Protein AF-A0A1H7NEW4-F1 (afdb_monomer_lite)

Foldseek 3Di:
DDDPPPPDQKDDPCVPPNPDIDGDPVCPVVVVVVVVVVVVVVVVVVVVVVVVVVCPVVVVVVVVVVVVCVVVVVVVVVVVVVVVVVVVVVVVVVVVVVVVVVVVVVVVVVVVVVVVVVVVVVVVD

Secondary structure (DSSP, 8-state):
---TT---SEEE-TTTSTT-EEE-GGGHHHHHHHHHHHHHHHHHHHHHHHHHHGGGGHHHHHHHHHHHHHHHHHHHHHHHHHHHHHHHHHHHHHHHHHHHHHHHHHHHHHHHHHHHHHHHHHH--

Structure (mmCIF, N/CA/C/O backbone):
data_AF-A0A1H7NEW4-F1
#
_entry.id   AF-A0A1H7NEW4-F1
#
loop_
_atom_site.group_PDB
_atom_site.id
_atom_site.type_symbol
_atom_site.label_atom_id
_atom_site.label_alt_id
_atom_site.label_comp_id
_atom_site.label_asym_id
_atom_site.label_entity_id
_atom_site.label_seq_id
_atom_site.pdbx_PDB_ins_code
_atom_site.Cartn_x
_atom_site.Cartn_y
_atom_site.Cartn_z
_atom_site.occupancy
_atom_site.B_iso_or_equiv
_atom_site.auth_seq_id
_atom_site.auth_comp_id
_atom_site.auth_asym_id
_atom_site.auth_atom_id
_atom_site.pdbx_PDB_model_num
ATOM 1 N N . MET A 1 1 ? 34.143 -55.464 -35.289 1.00 39.97 1 MET A N 1
ATOM 2 C CA . MET A 1 1 ? 33.235 -55.155 -36.410 1.00 39.97 1 MET A CA 1
ATOM 3 C C . MET A 1 1 ? 32.327 -54.039 -35.940 1.00 39.97 1 MET A C 1
ATOM 5 O O . MET A 1 1 ? 31.467 -54.297 -35.111 1.00 39.97 1 MET A O 1
ATOM 9 N N . TYR A 1 2 ? 32.628 -52.803 -36.339 1.00 46.41 2 TYR A N 1
ATOM 10 C CA . TYR A 1 2 ? 31.727 -51.674 -36.127 1.00 46.41 2 TYR A CA 1
ATOM 11 C C . TYR A 1 2 ? 30.801 -51.611 -37.341 1.00 46.41 2 TYR A C 1
ATOM 13 O O . TYR A 1 2 ? 31.221 -51.892 -38.460 1.00 46.41 2 TYR A O 1
ATOM 21 N N . ASP A 1 3 ? 29.540 -51.370 -37.047 1.00 45.72 3 ASP A N 1
ATOM 22 C CA . ASP A 1 3 ? 28.376 -51.469 -37.909 1.00 45.72 3 ASP A CA 1
ATOM 23 C C . ASP A 1 3 ? 28.381 -50.394 -39.016 1.00 45.72 3 ASP A C 1
ATOM 25 O O . ASP A 1 3 ? 28.275 -49.202 -38.732 1.00 45.72 3 ASP A O 1
ATOM 29 N N . ASP A 1 4 ? 28.493 -50.820 -40.279 1.00 55.19 4 ASP A N 1
ATOM 30 C CA . ASP A 1 4 ? 28.420 -49.968 -41.480 1.00 55.19 4 ASP A CA 1
ATOM 31 C C . ASP A 1 4 ? 26.972 -49.564 -41.855 1.00 55.19 4 ASP A C 1
ATOM 33 O O . ASP A 1 4 ? 26.712 -49.093 -42.965 1.00 55.19 4 ASP A O 1
ATOM 37 N N . SER A 1 5 ? 25.989 -49.718 -40.960 1.00 53.22 5 SER A N 1
ATOM 38 C CA . SER A 1 5 ? 24.590 -49.371 -41.254 1.00 53.22 5 SER A CA 1
ATOM 39 C C . SER A 1 5 ? 24.184 -47.926 -40.934 1.00 53.22 5 SER A C 1
ATOM 41 O O . SER A 1 5 ? 23.043 -47.545 -41.208 1.00 53.22 5 SER A O 1
ATOM 43 N N . VAL A 1 6 ? 25.088 -47.054 -40.468 1.00 55.12 6 VAL A N 1
ATOM 44 C CA . VAL A 1 6 ? 24.775 -45.617 -40.355 1.00 55.12 6 VAL A CA 1
ATOM 45 C C . VAL A 1 6 ? 25.128 -44.907 -41.655 1.00 55.12 6 VAL A C 1
ATOM 47 O O . VAL A 1 6 ? 26.161 -44.266 -41.823 1.00 55.12 6 VAL A O 1
ATOM 50 N N . THR A 1 7 ? 24.221 -45.013 -42.617 1.00 56.47 7 THR A N 1
ATOM 51 C CA . THR A 1 7 ? 24.240 -44.171 -43.808 1.00 56.47 7 THR A CA 1
ATOM 52 C C . THR A 1 7 ? 23.950 -42.717 -43.407 1.00 56.47 7 THR A C 1
ATOM 54 O O . THR A 1 7 ? 22.801 -42.283 -43.340 1.00 56.47 7 THR A O 1
ATOM 57 N N . TYR A 1 8 ? 25.000 -41.951 -43.111 1.00 58.47 8 TYR A N 1
ATOM 58 C CA . TYR A 1 8 ? 24.876 -40.539 -42.751 1.00 58.47 8 TYR A CA 1
ATOM 59 C C . TYR A 1 8 ? 24.295 -39.716 -43.918 1.00 58.47 8 TYR A C 1
ATOM 61 O O . TYR A 1 8 ? 24.728 -39.821 -45.068 1.00 58.47 8 TYR A O 1
ATOM 69 N N . LEU A 1 9 ? 23.278 -38.901 -43.617 1.00 62.62 9 LEU A N 1
ATOM 70 C CA . LEU A 1 9 ? 22.496 -38.111 -44.584 1.00 62.62 9 LEU A CA 1
ATOM 71 C C . LEU A 1 9 ? 23.235 -36.853 -45.083 1.00 62.62 9 LEU A C 1
ATOM 73 O O . LEU A 1 9 ? 22.998 -36.399 -46.204 1.00 62.62 9 LEU A O 1
ATOM 77 N N . ILE A 1 10 ? 24.132 -36.312 -44.254 1.00 70.75 10 ILE A N 1
ATOM 78 C CA . ILE A 1 10 ? 25.036 -35.192 -44.539 1.00 70.75 10 ILE A CA 1
ATOM 79 C C . ILE A 1 10 ? 26.401 -35.580 -43.973 1.00 70.75 10 ILE A C 1
ATOM 81 O O . ILE A 1 10 ? 26.482 -35.996 -42.817 1.00 70.75 10 ILE A O 1
ATOM 85 N N . VAL A 1 11 ? 27.455 -35.454 -44.777 1.00 76.00 11 VAL A N 1
ATOM 86 C CA . VAL A 1 11 ? 28.830 -35.763 -44.363 1.00 76.00 11 VAL A CA 1
ATOM 87 C C . VAL A 1 11 ? 29.660 -34.485 -44.388 1.00 76.00 11 VAL A C 1
ATOM 89 O O . VAL A 1 11 ? 29.702 -33.781 -45.400 1.00 76.00 11 VAL A O 1
ATOM 92 N N . ASP A 1 12 ? 30.313 -34.185 -43.269 1.00 77.50 12 ASP A N 1
ATOM 93 C CA . ASP A 1 12 ? 31.279 -33.095 -43.170 1.00 77.50 12 ASP A CA 1
ATOM 94 C C . ASP A 1 12 ? 32.602 -33.524 -43.825 1.00 77.50 12 ASP A C 1
ATOM 96 O O . ASP A 1 12 ? 33.218 -34.509 -43.415 1.00 77.50 12 ASP A O 1
ATOM 100 N N . VAL A 1 13 ? 33.033 -32.796 -44.859 1.00 80.31 13 VAL A N 1
ATOM 101 C CA . VAL A 1 13 ? 34.325 -33.013 -45.534 1.00 80.31 13 VAL A CA 1
ATOM 102 C C . VAL A 1 13 ? 35.274 -31.826 -45.344 1.00 80.31 13 VAL A C 1
ATOM 104 O O . VAL A 1 13 ? 36.247 -31.666 -46.087 1.00 80.31 13 VAL A O 1
ATOM 107 N N . SER A 1 14 ? 35.023 -31.004 -44.319 1.00 78.50 14 SER A N 1
ATOM 108 C CA . SER A 1 14 ? 35.802 -29.806 -43.988 1.00 78.50 14 SER A CA 1
ATOM 109 C C . SER A 1 14 ? 37.271 -30.082 -43.674 1.00 78.50 14 SER A C 1
ATOM 111 O O . SER A 1 14 ? 38.104 -29.196 -43.860 1.00 78.50 14 SER A O 1
ATOM 113 N N . TYR A 1 15 ? 37.600 -31.322 -43.298 1.00 80.19 15 TYR A N 1
ATOM 114 C CA . TYR A 1 15 ? 38.972 -31.804 -43.119 1.00 80.19 15 TYR A CA 1
ATOM 115 C C . TYR A 1 15 ? 39.784 -31.838 -44.426 1.00 80.19 15 TYR A C 1
ATOM 117 O O . TYR A 1 15 ? 41.011 -31.803 -44.383 1.00 80.19 15 TYR A O 1
ATOM 125 N N . LYS A 1 16 ? 39.116 -31.917 -45.586 1.00 79.00 16 LYS A N 1
ATOM 126 C CA . LYS A 1 16 ? 39.744 -31.926 -46.917 1.00 79.00 16 LYS A CA 1
ATOM 127 C C . LYS A 1 16 ? 39.537 -30.608 -47.663 1.00 79.00 16 LYS A C 1
ATOM 129 O O . LYS A 1 16 ? 40.442 -30.157 -48.358 1.00 79.00 16 LYS A O 1
ATOM 13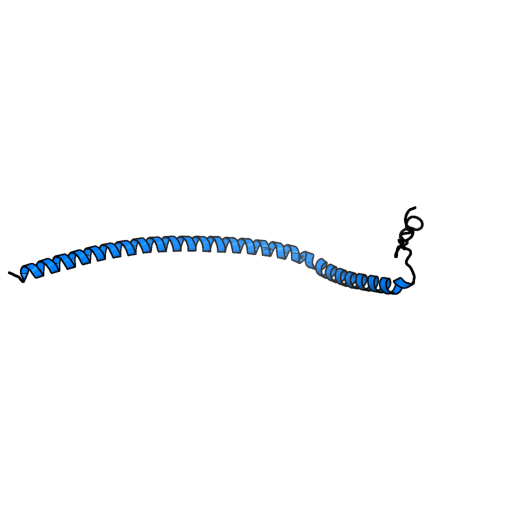4 N N . TYR A 1 17 ? 38.365 -29.988 -47.509 1.00 76.00 17 TYR A N 1
ATOM 135 C CA . TYR A 1 17 ? 38.018 -28.714 -48.144 1.00 76.00 17 TYR A CA 1
ATOM 136 C C . TYR A 1 17 ? 37.266 -27.818 -47.166 1.00 76.00 17 TYR A C 1
ATOM 138 O O . TYR A 1 17 ? 36.149 -28.135 -46.767 1.00 76.00 17 TYR A O 1
ATOM 146 N N . GLN A 1 18 ? 37.848 -26.678 -46.797 1.00 76.56 18 GLN A N 1
ATOM 147 C CA . GLN A 1 18 ? 37.292 -25.802 -45.766 1.00 76.56 18 GLN A CA 1
ATOM 148 C C . GLN A 1 18 ? 35.827 -25.417 -46.068 1.00 76.56 18 GLN A C 1
ATOM 150 O O . GLN A 1 18 ? 35.524 -24.899 -47.140 1.00 76.56 18 GLN A O 1
ATOM 155 N N . LYS A 1 19 ? 34.930 -25.629 -45.092 1.00 72.50 19 LYS A N 1
ATOM 156 C CA . LYS A 1 19 ? 33.480 -25.322 -45.154 1.00 72.50 19 LYS A CA 1
ATOM 157 C C . LYS A 1 19 ? 32.667 -26.133 -46.177 1.00 72.50 19 LYS A C 1
ATOM 159 O O . LYS A 1 19 ? 31.606 -25.679 -46.603 1.00 72.50 19 LYS A O 1
ATOM 164 N N . MET A 1 20 ? 33.131 -27.316 -46.572 1.00 77.44 20 MET A N 1
ATOM 165 C CA . MET A 1 20 ? 32.414 -28.162 -47.526 1.00 77.44 20 MET A CA 1
ATOM 166 C C . MET A 1 20 ? 31.650 -29.302 -46.833 1.00 77.44 20 MET A C 1
ATOM 168 O O . MET A 1 20 ? 32.210 -30.034 -46.020 1.00 77.44 20 MET A O 1
ATOM 172 N N . TYR A 1 21 ? 30.381 -29.473 -47.217 1.00 76.56 21 TYR A N 1
ATOM 173 C CA . TYR A 1 21 ? 29.500 -30.566 -46.793 1.00 76.56 21 TYR A CA 1
ATOM 174 C C . TYR A 1 21 ? 28.988 -31.323 -48.020 1.00 76.56 21 TYR A C 1
ATOM 176 O O . TYR A 1 21 ? 28.606 -30.703 -49.014 1.00 76.56 21 TYR A O 1
ATOM 184 N N . VAL A 1 22 ? 28.955 -32.654 -47.949 1.00 76.12 22 VAL A N 1
ATOM 185 C CA . VAL A 1 22 ? 28.419 -33.514 -49.013 1.00 76.12 22 VAL A CA 1
ATOM 186 C C . VAL A 1 22 ? 27.022 -33.984 -48.626 1.00 76.12 22 VAL A C 1
ATOM 188 O O . VAL A 1 22 ? 26.806 -34.493 -47.526 1.00 76.12 22 VAL A O 1
ATOM 191 N N . ILE A 1 23 ? 26.068 -33.812 -49.543 1.00 69.19 23 ILE A N 1
ATOM 192 C CA . ILE A 1 23 ? 24.650 -34.140 -49.351 1.00 69.19 23 ILE A CA 1
ATOM 193 C C . ILE A 1 23 ? 24.194 -35.019 -50.512 1.00 69.19 23 ILE A C 1
ATOM 195 O O . ILE A 1 23 ? 24.580 -34.799 -51.661 1.00 69.19 23 ILE A O 1
ATOM 199 N N . ARG A 1 24 ? 23.366 -36.026 -50.223 1.00 69.94 24 ARG A N 1
ATOM 200 C CA . ARG A 1 24 ? 22.832 -36.910 -51.265 1.00 69.94 24 ARG A CA 1
ATOM 201 C C . ARG A 1 24 ? 21.791 -36.180 -52.138 1.00 69.94 24 ARG A C 1
ATOM 203 O O . ARG A 1 24 ? 20.950 -35.470 -51.581 1.00 69.94 24 ARG A O 1
ATOM 210 N N . PRO A 1 25 ? 21.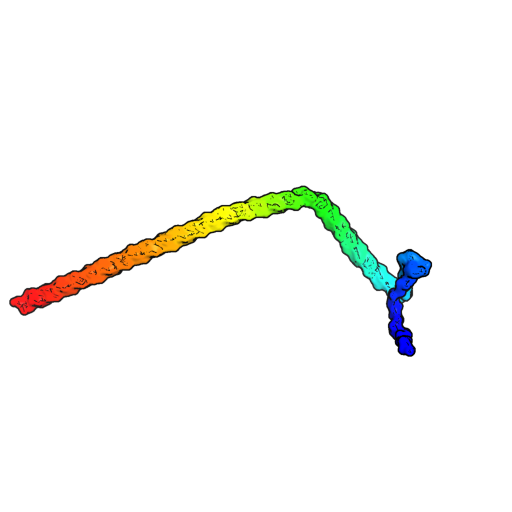777 -36.378 -53.472 1.00 64.81 25 PRO A N 1
ATOM 211 C CA . PRO A 1 25 ? 20.942 -35.594 -54.392 1.00 64.81 25 PRO A CA 1
ATOM 212 C C . PRO A 1 25 ? 19.439 -35.575 -54.071 1.00 64.81 25 PRO A C 1
ATOM 214 O O . PRO A 1 25 ? 18.782 -34.548 -54.228 1.00 64.81 25 PRO A O 1
ATOM 217 N N . GLN A 1 26 ? 18.892 -36.673 -53.547 1.00 65.31 26 GLN A N 1
ATOM 218 C CA . GLN A 1 26 ? 17.480 -36.791 -53.167 1.00 65.31 26 GLN A CA 1
ATOM 219 C C . GLN A 1 26 ? 17.046 -35.845 -52.026 1.00 65.31 26 GLN A C 1
ATOM 221 O O . GLN A 1 26 ? 15.853 -35.639 -51.825 1.00 65.31 26 GLN A O 1
ATOM 226 N N . PHE A 1 27 ? 17.992 -35.230 -51.306 1.00 59.31 27 PHE A N 1
ATOM 227 C CA . PHE A 1 27 ? 17.719 -34.278 -50.222 1.00 59.31 27 PHE A CA 1
ATOM 228 C C . PHE A 1 27 ? 17.939 -32.811 -50.615 1.00 59.31 27 PHE A C 1
ATOM 230 O O . PHE A 1 27 ? 17.785 -31.924 -49.775 1.00 59.31 27 PHE A O 1
ATOM 237 N N . ILE A 1 28 ? 18.230 -32.524 -51.888 1.00 67.75 28 ILE A N 1
ATOM 238 C CA . ILE A 1 28 ? 18.432 -31.149 -52.369 1.00 67.75 28 ILE A CA 1
ATOM 239 C C . ILE A 1 28 ? 17.152 -30.315 -52.218 1.00 67.75 28 ILE A C 1
ATOM 241 O O . ILE A 1 28 ? 17.212 -29.179 -51.754 1.00 67.75 28 ILE A O 1
ATOM 245 N N . ILE A 1 29 ? 15.982 -30.872 -52.547 1.00 69.25 29 ILE A N 1
ATOM 246 C CA . ILE A 1 29 ? 14.708 -30.139 -52.464 1.00 69.25 29 ILE A CA 1
ATOM 247 C C . ILE A 1 29 ? 14.347 -29.777 -51.005 1.00 69.25 29 ILE A C 1
ATOM 249 O O . ILE A 1 29 ? 14.101 -28.596 -50.737 1.00 69.25 29 ILE A O 1
ATOM 253 N N . PRO A 1 30 ? 14.393 -30.713 -50.030 1.00 67.12 30 PRO A N 1
ATOM 254 C CA . PRO A 1 30 ? 14.245 -30.380 -48.611 1.00 67.12 30 PRO A CA 1
ATOM 255 C C . PRO A 1 30 ? 15.278 -29.369 -48.101 1.00 67.12 30 PRO A C 1
ATOM 257 O O . PRO A 1 30 ? 14.920 -28.463 -47.349 1.00 67.12 30 PRO A O 1
ATOM 260 N N . LEU A 1 31 ? 16.538 -29.480 -48.534 1.00 68.25 31 LEU A N 1
ATOM 261 C CA . LEU A 1 31 ? 17.602 -28.555 -48.145 1.00 68.25 31 LEU A CA 1
ATOM 262 C C . LEU A 1 31 ? 17.325 -27.129 -48.637 1.00 68.25 31 LEU A C 1
ATOM 264 O O . LEU A 1 31 ? 17.445 -26.182 -47.863 1.00 68.25 31 LEU A O 1
ATOM 268 N N . ILE A 1 32 ? 16.909 -26.970 -49.896 1.00 71.62 32 ILE A N 1
ATOM 269 C CA . ILE A 1 32 ? 16.536 -25.668 -50.466 1.00 71.62 32 ILE A CA 1
ATOM 270 C C . ILE A 1 32 ? 15.331 -25.091 -49.722 1.00 71.62 32 ILE A C 1
ATOM 272 O O . ILE A 1 32 ? 15.325 -23.908 -49.386 1.00 71.62 32 ILE A O 1
ATOM 276 N N . SER A 1 33 ? 14.328 -25.914 -49.410 1.00 67.69 33 SER A N 1
ATOM 277 C CA . SER A 1 33 ? 13.166 -25.475 -48.633 1.00 67.69 33 SER A CA 1
ATOM 278 C C . SER A 1 33 ? 13.556 -25.030 -47.217 1.00 67.69 33 SER A C 1
ATOM 280 O O . SER A 1 33 ? 13.058 -24.016 -46.724 1.00 67.69 33 SER A O 1
ATOM 282 N N . PHE A 1 34 ? 14.473 -25.749 -46.565 1.00 71.12 34 PHE A N 1
ATOM 283 C CA . PHE A 1 34 ? 15.005 -25.385 -45.255 1.00 71.12 34 PHE A CA 1
ATOM 284 C C . PHE A 1 34 ? 15.784 -24.064 -45.308 1.00 71.12 34 PHE A C 1
ATOM 286 O O . PHE A 1 34 ? 15.492 -23.157 -44.528 1.00 71.12 34 PHE A O 1
ATOM 293 N N . LEU A 1 35 ? 16.698 -23.909 -46.275 1.00 74.75 35 LEU A N 1
ATOM 294 C CA . LEU A 1 35 ? 17.443 -22.665 -46.495 1.00 74.75 35 LEU A CA 1
ATOM 295 C C . LEU A 1 35 ? 16.512 -21.492 -46.803 1.00 74.75 35 LEU A C 1
ATOM 297 O O . LEU A 1 35 ? 16.698 -20.415 -46.249 1.00 74.75 35 LEU A O 1
ATOM 301 N N . ARG A 1 36 ? 15.485 -21.691 -47.636 1.00 69.75 36 ARG A N 1
ATOM 302 C CA . ARG A 1 36 ? 14.470 -20.673 -47.940 1.00 69.75 36 ARG A CA 1
ATOM 303 C C . ARG A 1 36 ? 13.759 -20.218 -46.671 1.00 69.75 36 ARG A C 1
ATOM 305 O O . ARG A 1 36 ? 13.647 -19.020 -46.432 1.00 69.75 36 ARG A O 1
ATOM 312 N N . ASN A 1 37 ? 13.298 -21.154 -45.846 1.00 64.75 37 ASN A N 1
ATOM 313 C CA . ASN A 1 37 ? 12.589 -20.828 -44.610 1.00 64.75 37 ASN A CA 1
ATOM 314 C C . ASN A 1 37 ? 13.513 -20.156 -43.582 1.00 64.75 37 ASN A C 1
ATOM 316 O O . ASN A 1 37 ? 13.096 -19.210 -42.915 1.00 64.75 37 ASN A O 1
ATOM 320 N N . ALA A 1 38 ? 14.774 -20.583 -43.486 1.00 67.12 38 ALA A N 1
ATOM 321 C CA . ALA A 1 38 ? 15.783 -19.939 -42.648 1.00 67.12 38 ALA A CA 1
ATOM 322 C C . ALA A 1 38 ? 16.130 -18.522 -43.144 1.00 67.12 38 ALA A C 1
ATOM 324 O O . ALA A 1 38 ? 16.225 -17.596 -42.341 1.00 67.12 38 ALA A O 1
ATOM 325 N N . ALA A 1 39 ? 16.248 -18.324 -44.460 1.00 71.00 39 ALA A N 1
ATOM 326 C CA . ALA A 1 39 ? 16.508 -17.025 -45.076 1.00 71.00 39 ALA A CA 1
ATOM 327 C C . ALA A 1 39 ? 15.325 -16.058 -44.912 1.00 71.00 39 ALA A C 1
ATOM 329 O O . ALA A 1 39 ? 15.539 -14.889 -44.604 1.00 71.00 39 ALA A O 1
ATOM 330 N N . LEU A 1 40 ? 14.083 -16.536 -45.047 1.00 72.12 40 LEU A N 1
ATOM 331 C CA . LEU A 1 40 ? 12.879 -15.735 -44.793 1.00 72.12 40 LEU A CA 1
ATOM 332 C C . LEU A 1 40 ? 12.803 -15.289 -43.328 1.00 72.12 40 LEU A C 1
ATOM 334 O O . LEU A 1 40 ? 12.594 -14.106 -43.068 1.00 72.12 40 LEU A O 1
ATOM 338 N N . LYS A 1 41 ? 13.077 -16.198 -42.381 1.00 66.62 41 LYS A N 1
ATOM 339 C CA . LYS A 1 41 ? 13.178 -15.862 -40.952 1.00 66.62 41 LYS A CA 1
ATOM 340 C C . LYS A 1 41 ? 14.327 -14.892 -40.663 1.00 66.62 41 LYS A C 1
ATOM 342 O O . LYS A 1 41 ? 14.170 -13.980 -39.863 1.00 66.62 41 LYS A O 1
ATOM 347 N N . SER A 1 42 ? 15.469 -15.041 -41.334 1.00 67.00 42 SER A N 1
ATOM 348 C CA . SER A 1 42 ? 16.613 -14.129 -41.199 1.00 67.00 42 SER A CA 1
ATOM 349 C C . SER A 1 42 ? 16.320 -12.734 -41.767 1.00 67.00 42 SER A C 1
ATOM 351 O O . SER A 1 42 ? 16.726 -11.735 -41.177 1.00 67.00 42 SER A O 1
ATOM 353 N N . LEU A 1 43 ? 15.573 -12.639 -42.872 1.00 66.19 43 LEU A N 1
ATOM 354 C CA . LEU A 1 43 ? 15.136 -11.369 -43.455 1.00 66.19 43 LEU A CA 1
ATOM 355 C C . LEU A 1 43 ? 14.141 -10.646 -42.541 1.00 66.19 43 LEU A C 1
ATOM 357 O O . LEU A 1 43 ? 14.246 -9.434 -42.360 1.00 66.19 43 LEU A O 1
ATOM 361 N N . GLU A 1 44 ? 13.204 -11.386 -41.953 1.00 66.81 44 GLU A N 1
ATOM 362 C CA . GLU A 1 44 ? 12.290 -10.872 -40.935 1.00 66.81 44 GLU A CA 1
ATOM 363 C C . GLU A 1 44 ? 13.062 -10.393 -39.699 1.00 66.81 44 GLU A C 1
ATOM 365 O O . GLU A 1 44 ? 12.885 -9.256 -39.272 1.00 66.81 44 GLU A O 1
ATOM 370 N N . TYR A 1 45 ? 14.010 -11.193 -39.208 1.00 53.81 45 TYR A N 1
ATOM 371 C CA . TYR A 1 45 ? 14.876 -10.835 -38.086 1.00 53.81 45 TYR A CA 1
ATOM 372 C C . TYR A 1 45 ? 15.724 -9.594 -38.382 1.00 53.81 45 TYR A C 1
ATOM 374 O O . TYR A 1 45 ? 15.848 -8.724 -37.532 1.00 53.81 45 TYR A O 1
ATOM 382 N N . LYS A 1 46 ? 16.252 -9.441 -39.603 1.00 62.56 46 LYS A N 1
ATOM 383 C CA . LYS A 1 46 ? 16.993 -8.243 -40.031 1.00 62.56 46 LYS A CA 1
ATOM 384 C C . LYS A 1 46 ? 16.091 -7.007 -40.114 1.00 62.56 46 LYS A C 1
ATOM 386 O O . LYS A 1 46 ? 16.528 -5.924 -39.737 1.00 62.56 46 LYS A O 1
ATOM 391 N N . LYS A 1 47 ? 14.839 -7.153 -40.567 1.00 64.44 47 LYS A N 1
ATOM 392 C CA . LYS A 1 47 ? 13.836 -6.072 -40.538 1.00 64.44 47 LYS A CA 1
ATOM 393 C C . LYS A 1 47 ? 13.479 -5.675 -39.103 1.00 64.44 47 LYS A C 1
ATOM 395 O O . LYS A 1 47 ? 13.445 -4.483 -38.812 1.00 64.44 47 LYS A O 1
ATOM 400 N N . GLN A 1 48 ? 13.299 -6.648 -38.209 1.00 59.81 48 GLN A N 1
ATOM 401 C CA . GLN A 1 48 ? 13.106 -6.405 -36.777 1.00 59.81 48 GLN A CA 1
ATOM 402 C C . GLN A 1 48 ? 14.337 -5.722 -36.167 1.00 59.81 48 GLN A C 1
ATOM 404 O O . GLN A 1 48 ? 14.190 -4.744 -35.450 1.00 59.81 48 GLN A O 1
ATOM 409 N N . LEU A 1 49 ? 15.555 -6.137 -36.527 1.00 59.19 49 LEU A N 1
ATOM 410 C CA . LEU A 1 49 ? 16.797 -5.524 -36.046 1.00 59.19 49 LEU A CA 1
ATOM 411 C C . LEU A 1 49 ? 16.950 -4.065 -36.492 1.00 59.19 49 LEU A C 1
ATOM 413 O O . LEU A 1 49 ? 17.448 -3.252 -35.724 1.00 59.19 49 LEU A O 1
ATOM 417 N N . LEU A 1 50 ? 16.510 -3.715 -37.704 1.00 58.59 50 LEU A N 1
ATOM 418 C CA . LEU A 1 50 ? 16.489 -2.328 -38.190 1.00 58.59 50 LEU A CA 1
ATOM 419 C C . LEU A 1 50 ? 15.411 -1.484 -37.486 1.00 58.59 50 LEU A C 1
ATOM 421 O O . LEU A 1 50 ? 15.652 -0.316 -37.191 1.00 58.59 50 LEU A O 1
ATOM 425 N N . MET A 1 51 ? 14.260 -2.078 -37.145 1.00 58.88 51 MET A N 1
ATOM 426 C CA . MET A 1 51 ? 13.265 -1.463 -36.253 1.00 58.88 51 MET A CA 1
ATOM 427 C C . MET A 1 51 ? 13.832 -1.237 -34.842 1.00 58.88 51 MET A C 1
ATOM 429 O O . MET A 1 51 ? 13.660 -0.161 -34.281 1.00 58.88 51 MET A O 1
ATOM 433 N N . VAL A 1 52 ? 14.575 -2.208 -34.305 1.00 56.88 52 VAL A N 1
ATOM 434 C CA . VAL A 1 52 ? 15.211 -2.161 -32.977 1.00 56.88 52 VAL A CA 1
ATOM 435 C C . VAL A 1 52 ? 16.423 -1.220 -32.943 1.00 56.88 52 VAL A C 1
ATOM 437 O O . VAL A 1 52 ? 16.697 -0.587 -31.930 1.00 56.88 52 VAL A O 1
ATOM 440 N N . GLN A 1 53 ? 17.148 -1.035 -34.047 1.00 54.91 53 GLN A N 1
ATOM 441 C CA . GLN A 1 53 ? 18.236 -0.051 -34.109 1.00 54.91 53 GLN A CA 1
ATOM 442 C C . GLN A 1 53 ? 17.723 1.398 -34.040 1.00 54.91 53 GLN A C 1
ATOM 444 O O . GLN A 1 53 ? 18.407 2.241 -33.460 1.00 54.91 53 GLN A O 1
ATOM 449 N N . ASN A 1 54 ? 16.497 1.668 -34.504 1.00 54.59 54 ASN A N 1
ATOM 450 C CA . ASN A 1 54 ? 15.792 2.929 -34.232 1.00 54.59 54 ASN A CA 1
ATOM 451 C C . ASN A 1 54 ? 15.293 3.047 -32.769 1.00 54.59 54 ASN A C 1
ATOM 453 O O . ASN A 1 54 ? 14.954 4.144 -32.335 1.00 54.59 54 ASN A O 1
ATOM 457 N N . GLN A 1 55 ? 15.296 1.960 -31.981 1.00 51.50 55 GLN A N 1
ATOM 458 C CA . GLN A 1 55 ? 14.863 1.913 -30.570 1.00 51.50 55 GLN A CA 1
ATOM 459 C C . GLN A 1 55 ? 15.977 2.199 -29.545 1.00 51.50 55 GLN A C 1
ATOM 461 O O . GLN A 1 55 ? 15.750 2.075 -28.343 1.00 51.50 55 GLN A O 1
ATOM 466 N N . LYS A 1 56 ? 17.179 2.645 -29.942 1.00 52.03 56 LYS A N 1
ATOM 467 C CA . LYS A 1 56 ? 18.172 3.122 -28.951 1.00 52.03 56 LYS A CA 1
ATOM 468 C C . LYS A 1 56 ? 17.701 4.356 -28.159 1.00 52.03 56 LYS A C 1
ATOM 470 O O . LYS A 1 56 ? 18.201 4.583 -27.065 1.00 52.03 56 LYS A O 1
ATOM 475 N N . ALA A 1 57 ? 16.716 5.102 -28.664 1.00 52.69 57 ALA A N 1
ATOM 476 C CA . ALA A 1 57 ? 16.022 6.165 -27.928 1.00 52.69 57 ALA A CA 1
ATOM 477 C C . ALA A 1 57 ? 14.869 5.652 -27.025 1.00 52.69 57 ALA A C 1
ATOM 479 O O . ALA A 1 57 ? 14.342 6.400 -26.203 1.00 52.69 57 ALA A O 1
ATOM 480 N N . ASP A 1 58 ? 14.479 4.380 -27.151 1.00 54.25 58 ASP A N 1
ATOM 481 C CA . ASP A 1 58 ? 13.301 3.798 -26.490 1.00 54.25 58 ASP A CA 1
ATOM 482 C C . ASP A 1 58 ? 13.658 3.118 -25.153 1.00 54.25 58 ASP A C 1
ATOM 484 O O . ASP A 1 58 ? 12.903 3.193 -24.189 1.00 54.25 58 ASP A O 1
ATOM 488 N N . LEU A 1 59 ? 14.866 2.548 -25.026 1.00 55.75 59 LEU A N 1
ATOM 489 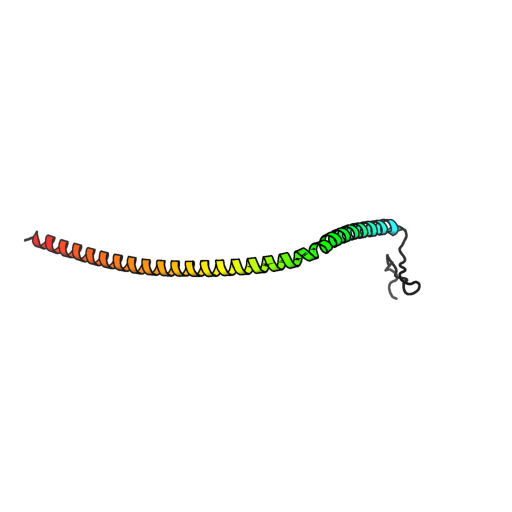C CA . LEU A 1 59 ? 15.314 1.927 -23.770 1.00 55.75 59 LEU A CA 1
ATOM 490 C C . LEU A 1 59 ? 15.448 2.947 -22.626 1.00 55.75 59 LEU A C 1
ATOM 492 O O . LEU A 1 59 ? 14.974 2.697 -21.522 1.00 55.75 59 LEU A O 1
ATOM 496 N N . THR A 1 60 ? 16.022 4.124 -22.891 1.00 67.19 60 THR A N 1
ATOM 497 C CA . THR A 1 60 ? 16.123 5.203 -21.891 1.00 67.19 60 THR A CA 1
ATOM 498 C C . THR A 1 60 ? 14.744 5.751 -21.517 1.00 67.19 60 THR A C 1
ATOM 500 O O . THR A 1 60 ? 14.485 6.046 -20.352 1.00 67.19 60 THR A O 1
ATOM 503 N N . THR A 1 61 ? 13.825 5.845 -22.483 1.00 68.12 61 THR A N 1
ATOM 504 C CA . THR A 1 61 ? 12.424 6.222 -22.231 1.00 68.12 61 THR A CA 1
ATOM 505 C C . THR A 1 61 ? 11.728 5.192 -21.341 1.00 68.12 61 THR A C 1
ATOM 507 O O . THR A 1 61 ? 11.047 5.559 -20.386 1.00 68.12 61 THR A O 1
ATOM 510 N N . PHE A 1 62 ? 11.944 3.903 -21.597 1.00 66.81 62 PHE A N 1
ATOM 511 C CA . PHE A 1 62 ? 11.399 2.814 -20.794 1.00 66.81 62 PHE A CA 1
ATOM 512 C C . PHE A 1 62 ? 11.954 2.797 -19.364 1.00 66.81 62 PHE A C 1
ATOM 514 O O . PHE A 1 62 ? 11.176 2.709 -18.415 1.00 66.81 62 PHE A O 1
ATOM 521 N N . GLU A 1 63 ? 13.271 2.939 -19.189 1.00 68.75 63 GLU A N 1
ATOM 522 C CA . GLU A 1 63 ? 13.903 3.024 -17.866 1.00 68.75 63 GLU A CA 1
ATOM 523 C C . GLU A 1 63 ? 13.378 4.225 -17.068 1.00 68.75 63 GLU A C 1
ATOM 525 O O . GLU A 1 63 ? 13.002 4.076 -15.903 1.00 68.75 63 GLU A O 1
ATOM 530 N N . ASN A 1 64 ? 13.249 5.392 -17.708 1.00 77.81 64 ASN A N 1
ATOM 531 C CA . ASN A 1 64 ? 12.671 6.582 -17.082 1.00 77.81 64 ASN A CA 1
ATOM 532 C C . ASN A 1 64 ? 11.203 6.365 -16.684 1.00 77.81 64 ASN A C 1
ATOM 534 O O . ASN A 1 64 ? 10.821 6.667 -15.553 1.00 77.81 64 ASN A O 1
ATOM 538 N N . ASN A 1 65 ? 10.390 5.774 -17.564 1.00 73.00 65 ASN A N 1
ATOM 539 C CA . ASN A 1 65 ? 8.989 5.459 -17.276 1.00 73.00 65 ASN A CA 1
ATOM 540 C C . ASN A 1 65 ? 8.847 4.458 -16.120 1.00 73.00 65 ASN A C 1
ATOM 542 O O . ASN A 1 65 ? 7.959 4.611 -15.280 1.00 73.00 65 ASN A O 1
ATOM 546 N N . LEU A 1 66 ? 9.736 3.463 -16.036 1.00 73.88 66 LEU A N 1
ATOM 547 C CA . LEU A 1 66 ? 9.775 2.504 -14.931 1.00 73.88 66 LEU A CA 1
ATOM 548 C C . LEU A 1 66 ? 10.112 3.174 -13.600 1.00 73.88 66 LEU A C 1
ATOM 550 O O . LEU A 1 66 ? 9.482 2.872 -12.586 1.00 73.88 66 LEU A O 1
ATOM 554 N N . VAL A 1 67 ? 11.078 4.094 -13.591 1.00 77.94 67 VAL A N 1
ATOM 555 C CA . VAL A 1 67 ? 11.434 4.862 -12.391 1.00 77.94 67 VAL A CA 1
ATOM 556 C C . VAL A 1 67 ? 10.262 5.740 -11.950 1.00 77.94 67 VAL A C 1
ATOM 558 O O . VAL A 1 67 ? 9.898 5.727 -10.773 1.00 77.94 67 VAL A O 1
ATOM 561 N N . THR A 1 68 ? 9.614 6.444 -12.881 1.00 81.25 68 THR A N 1
ATOM 562 C CA . THR A 1 68 ? 8.433 7.264 -12.585 1.00 81.25 68 THR A CA 1
ATOM 563 C C . THR A 1 68 ? 7.276 6.424 -12.050 1.00 81.25 68 THR A C 1
ATOM 565 O O . THR A 1 68 ? 6.673 6.802 -11.045 1.00 81.25 68 THR A O 1
ATOM 568 N N . PHE A 1 69 ? 6.995 5.268 -12.660 1.00 77.00 69 PHE A N 1
ATOM 569 C CA . PHE A 1 69 ? 5.975 4.333 -12.184 1.00 77.00 69 PHE A CA 1
ATOM 570 C C . PHE A 1 69 ? 6.296 3.804 -10.787 1.00 77.00 69 PHE A C 1
ATOM 572 O O . PHE A 1 69 ? 5.442 3.824 -9.907 1.00 77.00 69 PHE A O 1
ATOM 579 N N . LYS A 1 70 ? 7.536 3.363 -10.548 1.00 78.56 70 LYS A N 1
ATOM 580 C CA . LYS A 1 70 ? 7.958 2.864 -9.237 1.00 78.56 70 LYS A CA 1
ATOM 581 C C . LYS A 1 70 ? 7.755 3.927 -8.158 1.00 78.56 70 LYS A C 1
ATOM 583 O O . LYS A 1 70 ? 7.212 3.623 -7.099 1.00 78.56 70 LYS A O 1
ATOM 588 N N . ASN A 1 71 ? 8.155 5.168 -8.427 1.00 81.38 71 ASN A N 1
ATOM 589 C CA . ASN A 1 71 ? 8.036 6.261 -7.465 1.00 81.38 71 ASN A CA 1
ATOM 590 C C . ASN A 1 71 ? 6.570 6.627 -7.186 1.00 81.38 71 ASN A C 1
ATOM 592 O O . ASN A 1 71 ? 6.188 6.775 -6.024 1.00 81.38 71 ASN A O 1
ATOM 596 N N . SER A 1 72 ? 5.733 6.731 -8.225 1.00 74.81 72 SER A N 1
ATOM 597 C CA . SER A 1 72 ? 4.307 7.042 -8.060 1.00 74.81 72 SER A CA 1
ATOM 598 C C . SER A 1 72 ? 3.542 5.906 -7.376 1.00 74.81 72 SER A C 1
ATOM 600 O O . SER A 1 72 ? 2.692 6.163 -6.518 1.00 74.81 72 SER A O 1
ATOM 602 N N . PHE A 1 73 ? 3.887 4.655 -7.685 1.00 76.25 73 PHE A N 1
ATOM 603 C CA . PHE A 1 73 ? 3.329 3.472 -7.044 1.00 76.25 73 PHE A CA 1
ATOM 604 C C . PHE A 1 73 ? 3.682 3.419 -5.556 1.00 76.25 73 PHE A C 1
ATOM 606 O O . PHE A 1 73 ? 2.781 3.279 -4.734 1.00 76.25 73 PHE A O 1
ATOM 613 N N . LEU A 1 74 ? 4.960 3.592 -5.192 1.00 75.31 74 LEU A N 1
ATOM 614 C CA . LEU A 1 74 ? 5.395 3.587 -3.789 1.00 75.31 74 LEU A CA 1
ATOM 615 C C . LEU A 1 74 ? 4.713 4.692 -2.978 1.00 75.31 74 LEU A C 1
ATOM 617 O O . LEU A 1 74 ? 4.209 4.430 -1.889 1.00 75.31 74 LEU A O 1
ATOM 621 N N . TYR A 1 75 ? 4.630 5.906 -3.527 1.00 83.81 75 TYR A N 1
ATOM 622 C CA . TYR A 1 75 ? 3.930 7.013 -2.876 1.00 83.81 75 TYR A CA 1
ATOM 623 C C . TYR A 1 75 ? 2.441 6.708 -2.652 1.00 83.81 75 TYR A C 1
ATOM 625 O O . TYR A 1 75 ? 1.906 6.907 -1.560 1.00 83.81 75 TYR A O 1
ATOM 633 N N . THR A 1 76 ? 1.769 6.186 -3.680 1.00 59.72 76 THR A N 1
ATOM 634 C CA . THR A 1 76 ? 0.346 5.830 -3.601 1.00 59.72 76 THR A CA 1
ATOM 635 C C . THR A 1 76 ? 0.112 4.694 -2.606 1.00 59.72 76 THR A C 1
ATOM 637 O O . THR A 1 76 ? -0.840 4.748 -1.827 1.00 59.72 76 THR A O 1
ATOM 640 N N . TYR A 1 77 ? 0.998 3.698 -2.588 1.00 70.75 77 TYR A N 1
ATOM 641 C CA . TYR A 1 77 ? 0.948 2.567 -1.670 1.00 70.75 77 TYR A CA 1
ATOM 642 C C . TYR A 1 77 ? 1.109 3.001 -0.210 1.00 70.75 77 TYR A C 1
ATOM 644 O O . TYR A 1 77 ? 0.271 2.650 0.618 1.00 70.75 77 TYR A O 1
ATOM 652 N N . GLU A 1 78 ? 2.125 3.807 0.112 1.00 73.75 78 GLU A N 1
ATOM 653 C CA . GLU A 1 78 ? 2.332 4.298 1.481 1.00 73.75 78 GLU A CA 1
ATOM 654 C C . GLU A 1 78 ? 1.148 5.152 1.961 1.00 73.75 78 GLU A C 1
ATOM 656 O O . GLU A 1 78 ? 0.669 4.986 3.085 1.00 73.75 78 GLU A O 1
ATOM 661 N N . ASN A 1 79 ? 0.590 5.997 1.087 1.00 76.62 79 ASN A N 1
ATOM 662 C CA . ASN A 1 79 ? -0.615 6.765 1.400 1.00 76.62 79 ASN A CA 1
ATOM 663 C C . ASN A 1 79 ? -1.835 5.868 1.657 1.00 76.62 79 ASN A C 1
ATOM 665 O O . ASN A 1 79 ? -2.587 6.106 2.605 1.00 76.62 79 ASN A O 1
ATOM 669 N N . ALA A 1 80 ? -2.050 4.846 0.826 1.00 60.47 80 ALA A N 1
ATOM 670 C CA . ALA A 1 80 ? -3.149 3.900 1.000 1.00 60.47 80 ALA A CA 1
ATOM 671 C C . ALA A 1 80 ? -2.993 3.089 2.294 1.00 60.47 80 ALA A C 1
ATOM 673 O O . ALA A 1 80 ? -3.955 2.945 3.046 1.00 60.47 80 ALA A O 1
ATOM 674 N N . LYS A 1 81 ? -1.772 2.634 2.597 1.00 68.69 81 LYS A N 1
ATOM 675 C CA . LYS A 1 81 ? -1.431 1.926 3.834 1.00 68.69 81 LYS A CA 1
ATOM 676 C C . LYS A 1 81 ? -1.710 2.782 5.068 1.00 68.69 81 LYS A C 1
ATOM 678 O O . LYS A 1 81 ? -2.341 2.302 6.006 1.00 68.69 81 LYS A O 1
ATOM 683 N N . LYS A 1 82 ? -1.301 4.054 5.055 1.00 82.31 82 LYS A N 1
ATOM 684 C CA . LYS A 1 82 ? -1.579 4.991 6.150 1.00 82.31 82 LYS A CA 1
ATOM 685 C C . LYS A 1 82 ? -3.083 5.171 6.369 1.00 82.31 82 LYS A C 1
ATOM 687 O O . LYS A 1 82 ? -3.550 5.011 7.491 1.00 82.31 82 LYS A O 1
ATOM 692 N N . LYS A 1 83 ? -3.848 5.428 5.302 1.00 72.75 83 LYS A N 1
ATOM 693 C CA . LYS A 1 83 ? -5.314 5.562 5.383 1.00 72.75 83 LYS A CA 1
ATOM 694 C C . LYS A 1 83 ? -5.994 4.285 5.874 1.00 72.75 83 LYS A C 1
ATOM 696 O O . LYS A 1 83 ? -6.977 4.360 6.602 1.00 72.75 83 LYS A O 1
ATOM 701 N N . HIS A 1 84 ? -5.481 3.121 5.479 1.00 60.53 84 HIS A N 1
ATOM 702 C CA . HIS A 1 84 ? -5.981 1.841 5.962 1.00 60.53 84 HIS A CA 1
ATOM 703 C C . HIS A 1 84 ? -5.778 1.705 7.475 1.00 60.53 84 HIS A C 1
ATOM 705 O O . HIS A 1 84 ? -6.731 1.391 8.179 1.00 60.53 84 HIS A O 1
ATOM 711 N N . GLN A 1 85 ? -4.584 2.025 7.985 1.00 77.69 85 GLN A N 1
ATOM 712 C CA . GLN A 1 85 ? -4.320 2.006 9.425 1.00 77.69 85 GLN A CA 1
ATOM 713 C C . GLN A 1 85 ? -5.203 3.004 10.186 1.00 77.69 85 GLN A C 1
ATOM 715 O O . GLN A 1 85 ? -5.812 2.641 11.184 1.00 77.69 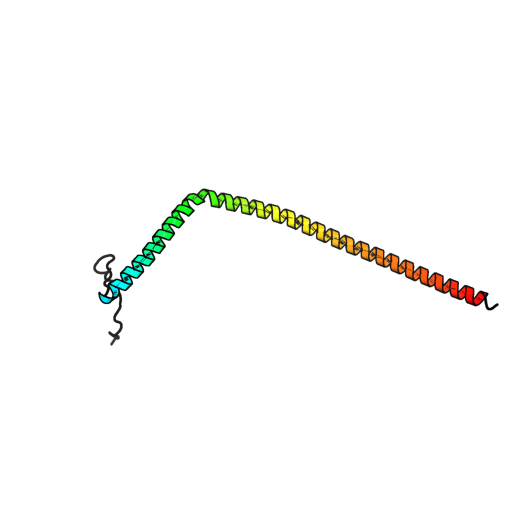85 GLN A O 1
ATOM 720 N N . GLU A 1 86 ? -5.343 4.235 9.685 1.00 82.50 86 GLU A N 1
ATOM 721 C CA . GLU A 1 86 ? -6.223 5.245 10.289 1.00 82.50 86 GLU A CA 1
ATOM 722 C C . GLU A 1 86 ? -7.688 4.782 10.349 1.00 82.50 86 GLU A C 1
ATOM 724 O O . GLU A 1 86 ? -8.390 5.059 11.322 1.00 82.50 86 GLU A O 1
ATOM 729 N N . ALA A 1 87 ? -8.156 4.058 9.327 1.00 65.62 87 ALA A N 1
ATOM 730 C CA . ALA A 1 87 ? -9.495 3.482 9.315 1.00 65.62 87 ALA A CA 1
ATOM 731 C C . ALA A 1 87 ? -9.653 2.364 10.359 1.00 65.62 87 ALA A C 1
ATOM 733 O O . ALA A 1 87 ? -10.673 2.335 11.047 1.00 65.62 87 ALA A O 1
ATOM 734 N N . ILE A 1 88 ? -8.653 1.486 10.514 1.00 71.88 88 ILE A N 1
ATOM 735 C CA . ILE A 1 88 ? -8.634 0.455 11.567 1.00 71.88 88 ILE A CA 1
ATOM 736 C C . ILE A 1 88 ? -8.684 1.106 12.955 1.00 71.88 88 ILE A C 1
ATOM 738 O O . ILE A 1 88 ? -9.562 0.778 13.750 1.00 71.88 88 ILE A O 1
ATOM 742 N N . ASP A 1 89 ? -7.848 2.115 13.205 1.00 84.38 89 ASP A N 1
ATOM 743 C CA . ASP A 1 89 ? -7.848 2.853 14.473 1.00 84.38 89 ASP A CA 1
ATOM 744 C C . ASP A 1 89 ? -9.204 3.548 14.731 1.00 84.38 89 ASP A C 1
ATOM 746 O O . ASP A 1 89 ? -9.657 3.685 15.873 1.00 84.38 89 ASP A O 1
ATOM 750 N N . GLY A 1 90 ? -9.869 4.015 13.669 1.00 69.81 90 GLY A N 1
ATOM 751 C CA . GLY A 1 90 ? -11.219 4.575 13.725 1.00 69.81 90 GLY A CA 1
ATOM 752 C C . GLY A 1 90 ? -12.278 3.543 14.120 1.00 69.81 90 GLY A C 1
ATOM 753 O O . GLY A 1 90 ? -13.141 3.843 14.949 1.00 69.81 90 GLY A O 1
ATOM 754 N N . ILE A 1 91 ? -12.190 2.325 13.577 1.00 72.56 91 ILE A N 1
ATOM 755 C CA . ILE A 1 91 ? -13.070 1.202 13.927 1.00 72.56 91 ILE A CA 1
ATOM 756 C C . ILE A 1 91 ? -12.902 0.838 15.405 1.00 72.56 91 ILE A C 1
ATOM 758 O O . ILE A 1 91 ? -13.902 0.729 16.116 1.00 72.56 91 ILE A O 1
ATOM 762 N N . ASP A 1 92 ? -11.670 0.742 15.902 1.00 77.25 92 ASP A N 1
ATOM 763 C CA . ASP A 1 92 ? -11.407 0.416 17.308 1.00 77.25 92 ASP A CA 1
ATOM 764 C C . ASP A 1 92 ? -12.001 1.463 18.260 1.00 77.25 92 ASP A C 1
ATOM 766 O O . ASP A 1 92 ? -12.658 1.130 19.253 1.00 77.25 92 ASP A O 1
ATOM 770 N N . LYS A 1 93 ? -11.861 2.753 17.929 1.00 89.25 93 LYS A N 1
ATOM 771 C CA . LYS A 1 93 ? -12.493 3.841 18.694 1.00 89.25 93 LYS A CA 1
ATOM 772 C C . LYS A 1 93 ? -14.017 3.735 18.691 1.00 89.25 93 LYS A C 1
ATOM 774 O O . LYS A 1 93 ? -14.638 3.942 19.736 1.00 89.25 93 LYS A O 1
ATOM 779 N N . ALA A 1 94 ? -14.618 3.404 17.549 1.00 74.00 94 ALA A N 1
ATOM 780 C CA . ALA A 1 94 ? -16.059 3.209 17.446 1.00 74.00 94 ALA A CA 1
ATOM 781 C C . ALA A 1 94 ? -16.530 2.019 18.300 1.00 74.00 94 ALA A C 1
ATOM 783 O O . ALA A 1 94 ? -17.524 2.142 19.012 1.00 74.00 94 ALA A O 1
ATOM 784 N N . ILE A 1 95 ? -15.790 0.904 18.319 1.00 80.94 95 ILE A N 1
ATOM 785 C CA . ILE A 1 95 ? -16.087 -0.259 19.173 1.00 80.94 95 ILE A CA 1
ATOM 786 C C . ILE A 1 95 ? -16.074 0.130 20.656 1.00 80.94 95 ILE A C 1
ATOM 788 O O . ILE A 1 95 ? -16.992 -0.228 21.400 1.00 80.94 95 ILE A O 1
ATOM 792 N N . VAL A 1 96 ? -15.076 0.903 21.095 1.00 92.81 96 VAL A N 1
ATOM 793 C CA . VAL A 1 96 ? -15.009 1.399 22.480 1.00 92.81 96 VAL A CA 1
ATOM 794 C C . VAL A 1 96 ? -16.223 2.271 22.813 1.00 92.81 96 VAL A C 1
ATOM 796 O O . VAL A 1 96 ? -16.824 2.110 23.875 1.00 92.81 96 VAL A O 1
ATOM 799 N N . GLN A 1 97 ? -16.618 3.176 21.914 1.00 89.12 97 GLN A N 1
ATOM 800 C CA . GLN A 1 97 ? -17.804 4.017 22.110 1.00 89.12 97 GLN A CA 1
ATOM 801 C C . GLN A 1 97 ? -19.093 3.191 22.180 1.00 89.12 97 GLN A C 1
ATOM 803 O O . GLN A 1 97 ? -19.878 3.370 23.109 1.00 89.12 97 GLN A O 1
ATOM 808 N N . LEU A 1 98 ? -19.289 2.252 21.251 1.00 88.06 98 LEU A N 1
ATOM 809 C CA . LEU A 1 98 ? -20.452 1.362 21.231 1.00 88.06 98 LEU A CA 1
ATOM 810 C C . LEU A 1 98 ? -20.531 0.501 22.498 1.00 88.06 98 LEU A C 1
ATOM 812 O O . LEU A 1 98 ? -21.618 0.298 23.036 1.00 88.06 98 LEU A O 1
ATOM 816 N N . THR A 1 99 ? -19.388 0.056 23.022 1.00 88.31 99 THR A N 1
ATOM 817 C CA . THR A 1 99 ? -19.321 -0.695 24.284 1.00 88.31 99 THR A CA 1
ATOM 818 C C . THR A 1 99 ? -19.761 0.165 25.470 1.00 88.31 99 THR A C 1
ATOM 820 O O . THR A 1 99 ? -20.615 -0.261 26.243 1.00 88.31 99 THR A O 1
ATOM 823 N N . LYS A 1 100 ? -19.280 1.410 25.571 1.00 93.75 100 LYS A N 1
ATOM 824 C CA . LYS A 1 100 ? -19.713 2.347 26.626 1.00 93.75 100 LYS A CA 1
ATOM 825 C C . LYS A 1 100 ? -21.206 2.671 26.550 1.00 93.75 100 LYS A C 1
ATO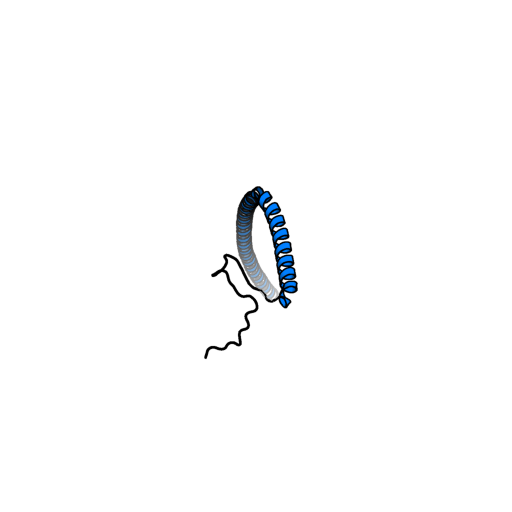M 827 O O . LYS A 1 100 ? -21.877 2.763 27.579 1.00 93.75 100 LYS A O 1
ATOM 832 N N . ILE A 1 101 ? -21.738 2.840 25.338 1.00 90.19 101 ILE A N 1
ATOM 833 C CA . ILE A 1 101 ? -23.175 3.063 25.127 1.00 90.19 101 ILE A CA 1
ATOM 834 C C . ILE A 1 101 ? -23.961 1.840 25.604 1.00 90.19 101 ILE A C 1
ATOM 836 O O . ILE A 1 101 ? -24.921 1.992 26.355 1.00 90.19 101 ILE A O 1
ATOM 840 N N . LYS A 1 102 ? -23.524 0.629 25.239 1.00 89.81 102 LYS A N 1
ATOM 841 C CA . LYS A 1 102 ? -24.136 -0.622 25.703 1.00 89.81 102 LYS A CA 1
ATOM 842 C C . LYS A 1 102 ? -24.154 -0.716 27.231 1.00 89.81 102 LYS A C 1
ATOM 844 O O . LYS A 1 102 ? -25.198 -1.025 27.795 1.00 89.81 102 LYS A O 1
ATOM 849 N N . GLU A 1 103 ? -23.038 -0.434 27.899 1.00 94.56 103 GLU A N 1
ATOM 850 C CA . GLU A 1 103 ? -22.961 -0.431 29.369 1.00 94.56 103 GLU A CA 1
ATOM 851 C C . GLU A 1 103 ? -23.933 0.582 29.990 1.00 94.56 103 GLU A C 1
ATOM 853 O O . GLU A 1 103 ? -24.643 0.264 30.944 1.00 94.56 103 GLU A O 1
ATOM 858 N N . SER A 1 104 ? -24.021 1.781 29.411 1.00 93.69 104 SER A N 1
ATOM 859 C CA . SER A 1 104 ? -24.934 2.832 29.877 1.00 93.69 104 SER A CA 1
ATOM 860 C C . SER A 1 104 ? -26.401 2.418 29.728 1.00 93.69 104 SER A C 1
ATOM 862 O O . SER A 1 104 ? -27.196 2.636 30.642 1.00 93.69 104 SER A O 1
ATOM 864 N N . LEU A 1 105 ? -26.754 1.766 28.615 1.00 93.69 105 LEU A N 1
ATOM 865 C CA . LEU A 1 105 ? -28.092 1.211 28.397 1.00 93.69 105 LEU A CA 1
ATOM 866 C C . LEU A 1 105 ? -28.413 0.104 29.406 1.00 93.69 105 LEU A C 1
ATOM 868 O O . LEU A 1 105 ? -29.470 0.135 30.021 1.00 93.69 105 LEU A O 1
ATOM 872 N N . GLN A 1 106 ? -27.476 -0.811 29.670 1.00 93.81 106 GLN A N 1
ATOM 873 C CA . GLN A 1 106 ? -27.667 -1.862 30.676 1.00 93.81 106 GLN A CA 1
ATOM 874 C C . GLN A 1 106 ? -27.881 -1.302 32.088 1.00 93.81 106 GLN A C 1
ATOM 876 O O . GLN A 1 106 ? -28.641 -1.865 32.877 1.00 93.81 106 GLN A O 1
ATOM 881 N N . ILE A 1 107 ? -27.200 -0.208 32.438 1.00 93.88 107 ILE A N 1
ATOM 882 C CA . ILE A 1 107 ? -27.421 0.496 33.707 1.00 93.88 107 ILE A CA 1
ATOM 883 C C . ILE A 1 107 ? -28.807 1.152 33.713 1.00 93.88 107 ILE A C 1
ATOM 885 O O . ILE A 1 107 ? -29.535 1.024 34.698 1.00 93.88 107 ILE A O 1
ATOM 889 N N . SER A 1 108 ? -29.198 1.800 32.613 1.00 92.88 108 SER A N 1
ATOM 890 C CA . SER A 1 108 ? -30.528 2.396 32.456 1.00 92.88 108 SER A CA 1
ATOM 891 C C . SER A 1 108 ? -31.643 1.358 32.636 1.00 92.88 108 SER A C 1
ATOM 893 O O . SER A 1 108 ? -32.544 1.575 33.445 1.00 92.88 108 SER A O 1
ATOM 895 N N . ASP A 1 109 ? -31.518 0.183 32.015 1.00 92.31 109 ASP A N 1
ATOM 896 C CA . ASP A 1 109 ? -32.465 -0.927 32.172 1.00 92.31 109 ASP A CA 1
ATOM 897 C C . ASP A 1 109 ? -32.569 -1.392 33.629 1.00 92.31 109 ASP A C 1
ATOM 899 O O . ASP A 1 109 ? -33.664 -1.606 34.148 1.00 92.31 109 ASP A O 1
ATOM 903 N N . LYS A 1 110 ? -31.440 -1.512 34.342 1.00 93.00 110 LYS A N 1
ATOM 904 C CA . LYS A 1 110 ? -31.449 -1.852 35.776 1.00 93.00 110 LYS A CA 1
ATOM 905 C C . LYS A 1 110 ? -32.195 -0.806 36.603 1.00 93.00 110 LYS A C 1
ATOM 907 O O . LYS A 1 110 ? -32.936 -1.181 37.512 1.00 93.00 110 LYS A O 1
ATOM 912 N N . HIS A 1 111 ? -32.024 0.481 36.299 1.00 91.50 111 HIS A N 1
ATOM 913 C CA . HIS A 1 111 ? -32.757 1.552 36.974 1.00 91.50 111 HIS A CA 1
ATOM 914 C C . HIS A 1 111 ? -34.257 1.498 36.684 1.00 91.50 111 HIS A C 1
ATOM 916 O O . HIS A 1 111 ? -35.044 1.632 37.620 1.00 91.50 111 HIS A O 1
ATOM 922 N N . LEU A 1 112 ? -34.651 1.257 35.430 1.00 91.69 112 LEU A N 1
ATOM 923 C CA . LEU A 1 112 ? -36.055 1.100 35.045 1.00 91.69 112 LEU A CA 1
ATOM 924 C C . LEU A 1 112 ? -36.699 -0.087 35.766 1.00 91.69 112 LEU A C 1
ATOM 926 O O . LEU A 1 112 ? -37.754 0.069 36.376 1.00 91.69 112 LEU A O 1
ATOM 930 N N . ASN A 1 113 ? -36.023 -1.237 35.797 1.00 91.50 113 ASN A N 1
ATOM 931 C CA . ASN A 1 113 ? -36.495 -2.420 36.516 1.00 91.50 113 ASN A CA 1
ATOM 932 C C . ASN A 1 113 ? -36.629 -2.159 38.026 1.00 91.50 113 ASN A C 1
ATOM 934 O O . ASN A 1 113 ? -37.636 -2.510 38.635 1.00 91.50 113 ASN A O 1
ATOM 938 N N . ALA A 1 114 ? -35.647 -1.495 38.643 1.00 90.19 114 ALA A N 1
ATOM 939 C CA . ALA A 1 114 ? -35.706 -1.149 40.063 1.00 90.19 114 ALA A CA 1
ATOM 940 C C . ALA A 1 114 ? -36.825 -0.143 40.386 1.00 90.19 114 ALA A C 1
ATOM 942 O O . ALA A 1 114 ? -37.449 -0.240 41.443 1.00 90.19 114 ALA A O 1
ATOM 943 N N . ALA A 1 115 ? -37.081 0.822 39.499 1.00 88.94 115 ALA A N 1
ATOM 944 C CA . ALA A 1 115 ? -38.194 1.755 39.631 1.00 88.94 115 ALA A CA 1
ATOM 945 C C . ALA A 1 115 ? -39.543 1.036 39.498 1.00 88.94 115 ALA A C 1
ATOM 947 O O . ALA A 1 115 ? -40.425 1.264 40.325 1.00 88.94 115 ALA A O 1
ATOM 948 N N . ASN A 1 116 ? -39.672 0.122 38.531 1.00 86.31 116 ASN A N 1
ATOM 949 C CA . ASN A 1 116 ? -40.881 -0.677 38.349 1.00 86.31 116 ASN A CA 1
ATOM 950 C C . ASN A 1 116 ? -41.192 -1.520 39.595 1.00 86.31 116 ASN A C 1
ATOM 952 O O . ASN A 1 116 ? -42.289 -1.434 40.137 1.00 86.31 116 ASN A O 1
ATOM 956 N N . ASN A 1 117 ? -40.192 -2.223 40.135 1.00 85.94 117 ASN A N 1
ATOM 957 C CA . ASN A 1 117 ? -40.357 -3.020 41.353 1.00 85.94 117 ASN A CA 1
ATOM 958 C C . ASN A 1 117 ? -40.798 -2.170 42.561 1.00 85.94 117 ASN A C 1
ATOM 960 O O . ASN A 1 117 ? -41.573 -2.628 43.394 1.00 85.94 117 ASN A O 1
ATOM 964 N N . LYS A 1 118 ? -40.323 -0.920 42.680 1.00 82.94 118 LYS A N 1
ATOM 965 C CA . LYS A 1 118 ? -40.762 -0.006 43.750 1.00 82.94 118 LYS A CA 1
ATOM 966 C C . LYS A 1 118 ? -42.213 0.443 43.579 1.00 82.94 118 LYS A C 1
ATOM 968 O O . LYS A 1 118 ? -42.917 0.559 44.578 1.00 82.94 118 LYS A O 1
ATOM 973 N N . LEU A 1 119 ? -42.644 0.706 42.345 1.00 76.00 119 LEU A N 1
ATOM 974 C CA . LEU A 1 119 ? -44.031 1.065 42.047 1.00 76.00 119 LEU A CA 1
ATOM 975 C C . LEU A 1 119 ? -44.971 -0.099 42.370 1.00 76.00 119 LEU A C 1
ATOM 977 O O . LEU A 1 119 ? -45.949 0.106 43.076 1.00 76.00 119 LEU A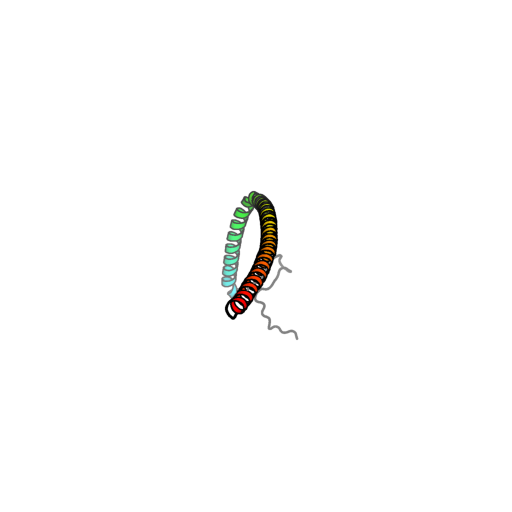 O 1
ATOM 981 N N . GLU A 1 120 ? -44.643 -1.322 41.948 1.00 73.06 120 GLU A N 1
ATOM 982 C CA . GLU A 1 120 ? -45.450 -2.514 42.251 1.00 73.06 120 GLU A CA 1
ATOM 983 C C . GLU A 1 120 ? -45.624 -2.751 43.757 1.00 73.06 120 GLU A C 1
ATOM 985 O O . GLU A 1 120 ? -46.714 -3.107 44.204 1.00 73.06 120 GLU A O 1
ATOM 990 N N . ILE A 1 121 ? -44.580 -2.509 44.556 1.00 72.88 121 ILE A N 1
ATOM 991 C CA . ILE A 1 121 ? -44.672 -2.597 46.019 1.00 72.88 121 ILE A CA 1
ATOM 992 C C . ILE A 1 121 ? -45.563 -1.478 46.571 1.00 72.88 121 ILE A C 1
ATOM 994 O O . ILE A 1 121 ? -46.411 -1.744 47.413 1.00 72.88 121 ILE A O 1
ATOM 998 N N . GLY A 1 122 ? -45.407 -0.241 46.092 1.00 66.00 122 GLY A N 1
ATOM 999 C CA . GLY A 1 122 ? -46.192 0.908 46.556 1.00 66.00 122 GLY A CA 1
ATOM 1000 C C . GLY A 1 122 ? -47.676 0.878 46.173 1.00 66.00 122 GLY A C 1
ATOM 1001 O O . GLY A 1 122 ? -48.464 1.548 46.825 1.00 66.00 122 GLY A O 1
ATOM 1002 N N . ILE A 1 123 ? -48.057 0.118 45.141 1.00 62.94 123 ILE A N 1
ATOM 1003 C CA . ILE A 1 123 ? -49.458 -0.064 44.712 1.00 62.94 123 ILE A CA 1
ATOM 1004 C C . ILE A 1 123 ? -50.151 -1.197 45.502 1.00 62.94 123 ILE A C 1
ATOM 1006 O O . ILE A 1 123 ? -51.376 -1.265 45.530 1.00 62.94 123 ILE A O 1
ATOM 1010 N N . ASN A 1 124 ? -49.387 -2.083 46.154 1.00 54.81 124 ASN A N 1
ATOM 1011 C CA . ASN A 1 124 ? -49.904 -3.202 46.960 1.00 54.81 124 ASN A CA 1
ATOM 1012 C C . ASN A 1 124 ? -50.037 -2.887 48.468 1.00 54.81 124 ASN A C 1
ATOM 1014 O O . ASN A 1 124 ? -50.230 -3.806 49.267 1.00 54.81 124 ASN A O 1
ATOM 1018 N N . TYR A 1 125 ? -49.954 -1.612 48.852 1.00 46.59 125 TYR A N 1
ATOM 1019 C CA . TYR A 1 125 ? -50.282 -1.092 50.185 1.00 46.59 125 TYR A CA 1
ATOM 1020 C C . TYR A 1 125 ? -51.405 -0.060 50.076 1.00 46.59 125 TYR A C 1
ATOM 1022 O O . TYR A 1 125 ? -52.225 -0.006 51.019 1.00 46.59 125 TYR A O 1
#

InterPro domains:
  IPR019219 Protein of unknown function DUF2130 [PF09903] (14-116)

Radius of gyration: 44.03 Å; chains: 1; bounding box: 90×62×105 Å

Organism: Ruminococcus albus (NCBI:txid1264)

pLDDT: mean 72.26, std 12.58, range [39.97, 94.56]

Sequence (125 aa):
MYDDSVTYLIVDVSYKYQKMYVIRPQFIIPLISFLRNAALKSLEYKKQLLMVQNQKADLTTFENNLVTFKNSFLYTYENAKKKHQEAIDGIDKAIVQLTKIKESLQISDKHLNAANNKLEIGINY